Protein AF-A0A511XKZ8-F1 (afdb_monomer_lite)

Structure (mmCIF, N/CA/C/O backbone):
data_AF-A0A511XKZ8-F1
#
_entry.id   AF-A0A511XKZ8-F1
#
loop_
_atom_site.group_PDB
_atom_site.id
_atom_site.type_symbol
_atom_site.label_atom_id
_atom_site.label_alt_id
_atom_site.label_comp_id
_atom_site.label_asym_id
_atom_site.label_entity_id
_atom_site.label_seq_id
_atom_site.pdbx_PDB_ins_code
_atom_site.Cartn_x
_atom_site.Cartn_y
_atom_site.Cartn_z
_atom_site.occupancy
_atom_site.B_iso_or_equiv
_atom_site.auth_seq_id
_atom_site.auth_comp_id
_atom_site.auth_asym_id
_atom_site.auth_atom_id
_atom_site.pdbx_PDB_model_num
ATOM 1 N N . MET A 1 1 ? -6.564 -1.293 7.405 1.00 91.69 1 MET A N 1
ATOM 2 C CA . MET A 1 1 ? -5.928 -0.664 6.221 1.00 91.69 1 MET A CA 1
ATOM 3 C C . MET A 1 1 ? -4.917 -1.621 5.611 1.00 91.69 1 MET A C 1
ATOM 5 O O . MET A 1 1 ? -4.358 -2.425 6.343 1.00 91.69 1 MET A O 1
ATOM 9 N N . ALA A 1 2 ? -4.673 -1.539 4.304 1.00 94.00 2 ALA A N 1
ATOM 10 C CA . ALA A 1 2 ? -3.766 -2.422 3.576 1.00 94.00 2 ALA A CA 1
ATOM 11 C C . ALA A 1 2 ? -2.602 -1.628 2.963 1.00 94.00 2 ALA A C 1
ATOM 13 O O . ALA A 1 2 ? -2.835 -0.636 2.284 1.00 94.00 2 ALA A O 1
ATOM 14 N N . CYS A 1 3 ? -1.359 -2.057 3.174 1.00 93.25 3 CYS A N 1
ATOM 15 C CA . CYS A 1 3 ? -0.173 -1.495 2.525 1.00 93.25 3 CYS A CA 1
ATOM 16 C C . CYS A 1 3 ? 0.454 -2.541 1.602 1.00 93.25 3 CYS A C 1
ATOM 18 O O . CYS A 1 3 ? 0.773 -3.643 2.053 1.00 93.25 3 CYS A O 1
ATOM 20 N N . LEU A 1 4 ? 0.617 -2.211 0.318 1.00 92.56 4 LEU A N 1
ATOM 21 C CA . LEU A 1 4 ? 1.150 -3.147 -0.674 1.00 92.56 4 LEU A CA 1
ATOM 22 C C . LEU A 1 4 ? 2.672 -3.253 -0.561 1.00 92.56 4 LEU A C 1
ATOM 24 O O . LEU A 1 4 ? 3.377 -2.251 -0.679 1.00 92.56 4 LEU A O 1
ATOM 28 N N . LEU A 1 5 ? 3.194 -4.466 -0.364 1.00 92.00 5 LEU A N 1
ATOM 29 C CA . LEU A 1 5 ? 4.634 -4.694 -0.277 1.00 92.00 5 LEU A CA 1
ATOM 30 C C . LEU A 1 5 ? 5.240 -4.814 -1.685 1.00 92.00 5 LEU A C 1
ATOM 32 O O . LEU A 1 5 ? 5.173 -5.872 -2.313 1.00 92.00 5 LEU A O 1
ATOM 36 N N . LEU A 1 6 ? 5.843 -3.732 -2.184 1.00 90.44 6 LEU A N 1
ATOM 37 C CA . LEU A 1 6 ? 6.528 -3.724 -3.478 1.00 90.44 6 LEU A CA 1
ATOM 38 C C . LEU A 1 6 ? 8.013 -4.123 -3.309 1.00 90.44 6 LEU A C 1
ATOM 40 O O . LEU A 1 6 ? 8.616 -3.877 -2.266 1.00 90.44 6 LEU A O 1
ATOM 44 N N . PRO A 1 7 ? 8.663 -4.733 -4.315 1.00 89.00 7 PRO A N 1
ATOM 45 C CA . PRO A 1 7 ? 10.054 -5.178 -4.184 1.00 89.00 7 PRO A CA 1
ATOM 46 C C . PRO A 1 7 ? 11.054 -4.050 -3.930 1.00 89.00 7 PRO A C 1
ATOM 48 O O . PRO A 1 7 ? 12.078 -4.277 -3.288 1.00 89.00 7 PRO A O 1
ATOM 51 N N . HIS A 1 8 ? 10.779 -2.850 -4.450 1.00 88.00 8 HIS A N 1
ATOM 52 C CA . HIS A 1 8 ? 11.647 -1.684 -4.295 1.00 88.00 8 HIS A CA 1
ATOM 53 C C . HIS A 1 8 ? 10.976 -0.564 -3.495 1.00 88.00 8 HIS A C 1
ATOM 55 O O . HIS A 1 8 ? 11.425 0.587 -3.573 1.00 88.00 8 HIS A O 1
ATOM 61 N N . SER A 1 9 ? 9.925 -0.871 -2.724 1.00 82.00 9 SER A N 1
ATOM 62 C CA . SER A 1 9 ? 9.304 0.129 -1.861 1.00 82.00 9 SER A CA 1
ATOM 63 C C . SER A 1 9 ? 10.197 0.511 -0.690 1.00 82.00 9 SER A C 1
ATOM 65 O O . SER A 1 9 ? 10.956 -0.292 -0.143 1.00 82.00 9 SER A O 1
ATOM 67 N N . ALA A 1 10 ? 10.085 1.775 -0.318 1.00 72.44 10 ALA A N 1
ATOM 68 C CA . ALA A 1 10 ? 10.700 2.377 0.847 1.00 72.44 10 ALA A CA 1
ATOM 69 C C . ALA A 1 10 ? 9.610 2.870 1.812 1.00 72.44 10 ALA A C 1
ATOM 71 O O . ALA A 1 10 ? 8.423 2.792 1.499 1.00 72.44 10 ALA A O 1
ATOM 72 N N . ASN A 1 11 ? 10.028 3.414 2.954 1.00 69.44 11 ASN A N 1
ATOM 73 C CA . ASN A 1 11 ? 9.171 4.190 3.849 1.00 69.44 11 ASN A CA 1
ATOM 74 C C . ASN A 1 11 ? 8.005 3.397 4.479 1.00 69.44 11 ASN A C 1
ATOM 76 O O . ASN A 1 11 ? 6.898 3.904 4.633 1.00 69.44 11 ASN A O 1
ATOM 80 N N . PHE A 1 12 ? 8.220 2.125 4.828 1.00 75.56 12 PHE A N 1
ATOM 81 C CA . PHE A 1 12 ? 7.229 1.340 5.586 1.00 75.56 12 PHE A CA 1
ATOM 82 C C . PHE A 1 12 ? 7.142 1.740 7.062 1.00 75.56 12 PHE A C 1
ATOM 84 O O . PHE A 1 12 ? 6.147 1.451 7.729 1.00 75.56 12 PHE A O 1
ATOM 91 N N . ASP A 1 13 ? 8.212 2.351 7.553 1.00 79.44 13 ASP A N 1
ATOM 92 C CA . ASP A 1 13 ? 8.358 2.985 8.856 1.00 79.44 13 ASP A CA 1
ATOM 93 C C . ASP A 1 13 ? 7.478 4.237 8.990 1.00 79.44 13 ASP A C 1
ATOM 95 O O . ASP A 1 13 ? 7.014 4.531 10.088 1.00 79.44 13 ASP A O 1
ATOM 99 N N . ASP A 1 14 ? 7.098 4.891 7.883 1.00 82.75 14 ASP A N 1
ATOM 100 C CA . ASP A 1 14 ? 6.093 5.970 7.899 1.00 82.75 14 ASP A CA 1
ATOM 101 C C . ASP A 1 14 ? 4.722 5.482 8.417 1.00 82.75 14 ASP A C 1
ATOM 103 O O . ASP A 1 14 ? 3.888 6.281 8.844 1.00 82.75 14 ASP A O 1
ATOM 107 N N . LEU A 1 15 ? 4.480 4.164 8.408 1.00 85.94 15 LEU A N 1
ATOM 108 C CA . LEU A 1 15 ? 3.270 3.549 8.958 1.00 85.94 15 LEU A CA 1
ATOM 109 C C . LEU A 1 15 ? 3.396 3.170 10.434 1.00 85.94 15 LEU A C 1
ATOM 111 O O . LEU A 1 15 ? 2.400 2.763 11.026 1.00 85.94 15 LEU A O 1
ATOM 115 N N . ASP A 1 16 ? 4.576 3.274 11.043 1.00 87.62 16 ASP A N 1
ATOM 116 C CA . ASP A 1 16 ? 4.785 2.874 12.436 1.00 87.62 16 ASP A CA 1
ATOM 117 C C . ASP A 1 16 ? 3.907 3.651 13.427 1.00 87.62 16 ASP A C 1
ATOM 119 O O . ASP A 1 16 ? 3.357 3.012 14.326 1.00 87.62 16 ASP A O 1
ATOM 123 N N . PRO A 1 17 ? 3.663 4.970 13.269 1.00 88.50 17 PRO A N 1
ATOM 124 C CA . PRO A 1 17 ? 2.679 5.663 14.096 1.00 88.50 17 PRO A CA 1
ATOM 125 C C . PRO A 1 17 ? 1.287 5.028 13.998 1.00 88.50 17 PRO A C 1
ATOM 127 O O . PRO A 1 17 ? 0.656 4.796 15.020 1.00 88.50 17 PRO A O 1
ATOM 130 N N . LEU A 1 18 ? 0.847 4.661 12.790 1.00 87.38 18 LEU A N 1
ATOM 131 C CA . LEU A 1 18 ? -0.464 4.041 12.568 1.00 87.38 18 LEU A CA 1
ATOM 132 C C . LEU A 1 18 ? -0.540 2.614 13.119 1.00 87.38 18 LEU A C 1
ATOM 134 O O . LEU A 1 18 ? -1.588 2.217 13.607 1.00 87.38 18 LEU A O 1
ATOM 138 N N . LYS A 1 19 ? 0.560 1.851 13.089 1.00 88.25 19 LYS A N 1
ATOM 139 C CA . LYS A 1 19 ? 0.633 0.520 13.722 1.00 88.25 19 LYS A CA 1
ATOM 140 C C . LYS A 1 19 ? 0.503 0.584 15.244 1.00 88.25 19 LYS A C 1
ATOM 142 O O . LYS A 1 19 ? 0.133 -0.412 15.857 1.00 88.25 19 LYS A O 1
ATOM 147 N N . ASN A 1 20 ? 0.852 1.722 15.843 1.00 89.88 20 ASN A N 1
ATOM 148 C CA . ASN A 1 20 ? 0.772 1.936 17.285 1.00 89.88 20 ASN A CA 1
ATOM 149 C C . ASN A 1 20 ? -0.599 2.461 17.739 1.00 89.88 20 ASN A C 1
ATOM 151 O O . ASN A 1 20 ? -0.846 2.506 18.943 1.00 89.88 20 ASN A O 1
ATOM 155 N N . GLU A 1 21 ? -1.487 2.831 16.811 1.00 93.38 21 GLU A N 1
ATOM 156 C CA . GLU A 1 21 ? -2.851 3.251 17.129 1.00 93.38 21 GLU A CA 1
ATOM 157 C C . GLU A 1 21 ? -3.753 2.021 17.349 1.00 93.38 21 GLU A C 1
ATOM 159 O O . GLU A 1 21 ? -3.973 1.253 16.412 1.00 93.38 21 GLU A O 1
ATOM 164 N N . PRO A 1 22 ? -4.325 1.813 18.553 1.00 91.31 22 PRO A N 1
ATOM 165 C CA . PRO A 1 22 ? -5.073 0.592 18.882 1.00 91.31 22 PRO A CA 1
ATOM 166 C C . PRO A 1 22 ? -6.319 0.349 18.021 1.00 91.31 22 PRO A C 1
ATOM 168 O O . PRO A 1 22 ? -6.780 -0.783 17.899 1.00 91.31 22 PRO A O 1
ATOM 171 N N . GLU A 1 23 ? -6.885 1.415 17.456 1.00 93.06 23 GLU A N 1
ATOM 172 C CA . GLU A 1 23 ? -8.096 1.373 16.630 1.00 93.06 23 GLU A CA 1
ATOM 173 C C . GLU A 1 23 ? -7.787 1.163 15.138 1.00 93.06 23 GLU A C 1
ATOM 175 O O . GLU A 1 23 ? -8.705 1.054 14.323 1.00 93.06 23 GLU A O 1
ATOM 180 N N . ILE A 1 24 ? -6.504 1.105 14.763 1.00 91.50 24 ILE A N 1
ATOM 181 C CA . ILE A 1 24 ? -6.059 0.997 13.375 1.00 91.50 24 ILE A CA 1
ATOM 182 C C . ILE A 1 24 ? -5.331 -0.329 13.170 1.00 91.50 24 ILE A C 1
ATOM 184 O O . ILE A 1 24 ? -4.212 -0.545 13.622 1.00 91.50 24 ILE A O 1
ATOM 188 N N . GLU A 1 25 ? -5.938 -1.216 12.387 1.00 93.62 25 GLU A N 1
ATOM 189 C CA . GLU A 1 25 ? -5.254 -2.418 11.920 1.00 93.62 25 GLU A CA 1
ATOM 190 C C . GLU A 1 25 ? -4.480 -2.124 10.633 1.00 93.62 25 GLU A C 1
ATOM 192 O O . GLU A 1 25 ? -5.083 -1.815 9.602 1.00 93.62 25 GLU A O 1
ATOM 197 N N . VAL A 1 26 ? -3.153 -2.261 10.663 1.00 92.06 26 VAL A N 1
ATOM 198 C CA . VAL A 1 26 ? -2.288 -2.131 9.480 1.00 92.06 26 VAL A CA 1
ATOM 199 C C . VAL A 1 26 ? -1.878 -3.511 8.972 1.00 92.06 26 VAL A C 1
ATOM 201 O O . VAL A 1 26 ? -1.105 -4.215 9.617 1.00 92.06 26 VAL A O 1
ATOM 204 N N . VAL A 1 27 ? -2.343 -3.877 7.778 1.00 93.31 27 VAL A N 1
ATOM 205 C CA . VAL A 1 27 ? -2.016 -5.154 7.132 1.00 93.31 27 VAL A CA 1
ATOM 206 C C . VAL A 1 27 ? -0.991 -4.932 6.025 1.00 93.31 27 VAL A C 1
ATOM 208 O O . VAL A 1 27 ? -1.236 -4.186 5.075 1.00 93.31 27 VAL A O 1
ATOM 211 N N . MET A 1 28 ? 0.150 -5.613 6.125 1.00 92.69 28 MET A N 1
ATOM 212 C CA . MET A 1 28 ? 1.142 -5.667 5.050 1.00 92.69 28 MET A CA 1
ATOM 213 C C . MET A 1 28 ? 0.736 -6.745 4.046 1.00 92.69 28 MET A C 1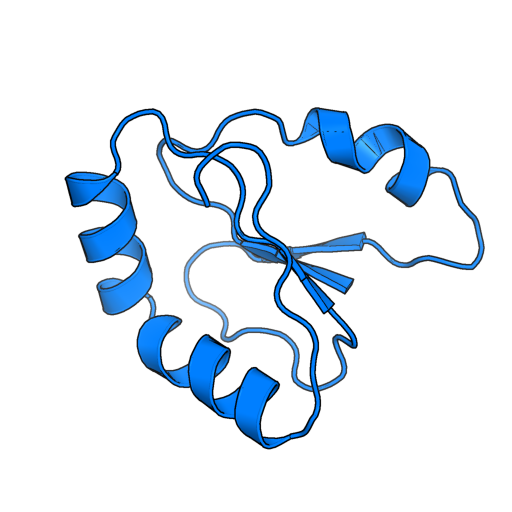
ATOM 215 O O . MET A 1 28 ? 0.767 -7.936 4.358 1.00 92.69 28 MET A O 1
ATOM 219 N N . VAL A 1 29 ? 0.350 -6.336 2.840 1.00 94.00 29 VAL A N 1
ATOM 220 C CA . VAL A 1 29 ? -0.074 -7.258 1.783 1.00 94.00 29 VAL A CA 1
ATOM 221 C C . VAL A 1 29 ? 1.165 -7.766 1.058 1.00 94.00 29 VAL A C 1
ATOM 223 O O . VAL A 1 29 ? 1.818 -7.036 0.310 1.00 94.00 29 VAL A O 1
ATOM 226 N N . LEU A 1 30 ? 1.504 -9.024 1.332 1.00 92.88 30 LEU A N 1
ATOM 227 C CA . LEU A 1 30 ? 2.578 -9.738 0.652 1.00 92.88 30 LEU A CA 1
ATOM 228 C C . LEU A 1 30 ? 2.187 -10.067 -0.800 1.00 92.88 30 LEU A C 1
ATOM 230 O O . LEU A 1 30 ? 0.999 -10.106 -1.108 1.00 92.88 30 LEU A O 1
ATOM 234 N N . PRO A 1 31 ? 3.161 -10.352 -1.680 1.00 92.69 31 PRO A N 1
ATOM 235 C CA . PRO A 1 31 ? 2.900 -10.797 -3.051 1.00 92.69 31 PRO A CA 1
ATOM 236 C C . PRO A 1 31 ? 2.156 -12.137 -3.085 1.00 92.69 31 PRO A C 1
ATOM 238 O O . PRO A 1 31 ? 2.436 -13.016 -2.264 1.00 92.69 31 PRO A O 1
ATOM 241 N N . GLY A 1 32 ? 1.231 -12.310 -4.031 1.00 92.31 32 GLY A N 1
ATOM 2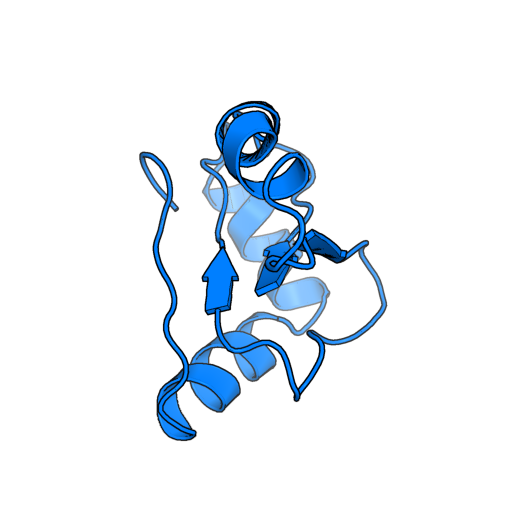42 C CA . GLY A 1 32 ? 0.381 -13.499 -4.156 1.00 92.31 32 GLY A CA 1
ATOM 243 C C . GLY A 1 32 ? -1.098 -13.283 -3.799 1.00 92.31 32 GLY A C 1
ATOM 244 O O . GLY A 1 32 ? -1.943 -13.485 -4.673 1.00 92.31 32 GLY A O 1
ATOM 245 N N . PRO A 1 33 ? -1.465 -12.942 -2.547 1.00 91.69 33 PRO A N 1
ATOM 246 C CA . PRO A 1 33 ? -2.857 -12.699 -2.190 1.00 91.69 33 PRO A CA 1
ATOM 247 C C . PRO A 1 33 ? -3.412 -11.398 -2.801 1.00 91.69 33 PRO A C 1
ATOM 249 O O . PRO A 1 33 ? -2.672 -10.428 -3.001 1.00 91.69 33 PRO A O 1
ATOM 252 N N . PRO A 1 34 ? -4.734 -11.351 -3.054 1.00 93.81 34 PRO A N 1
ATOM 253 C CA . PRO A 1 34 ? -5.410 -10.116 -3.427 1.00 93.81 34 PRO A CA 1
ATOM 254 C C . PRO A 1 34 ? -5.444 -9.140 -2.250 1.00 93.81 34 PRO A C 1
ATOM 256 O O . PRO A 1 34 ? -5.272 -9.522 -1.086 1.00 93.81 34 PRO A O 1
ATOM 259 N N . VAL A 1 35 ? -5.739 -7.879 -2.547 1.00 94.12 35 VAL A N 1
ATOM 260 C CA . VAL A 1 35 ? -5.938 -6.874 -1.499 1.00 94.12 35 VAL A CA 1
ATOM 261 C C . VAL A 1 35 ? -7.177 -7.226 -0.652 1.00 94.12 35 VAL A C 1
ATOM 263 O O . VAL A 1 35 ? -8.217 -7.581 -1.222 1.00 94.12 35 VAL A O 1
ATOM 266 N N . PRO A 1 36 ? -7.116 -7.135 0.696 1.00 93.88 36 PRO A N 1
ATOM 267 C CA . PRO A 1 36 ? -8.278 -7.361 1.554 1.00 93.88 36 PRO A CA 1
ATOM 268 C C . PRO A 1 36 ? -9.454 -6.456 1.167 1.00 93.88 36 PRO A C 1
ATOM 270 O O . PRO A 1 36 ? -9.300 -5.244 1.034 1.00 93.88 36 PRO A O 1
ATOM 273 N N . ARG A 1 37 ? -10.639 -7.047 0.981 1.00 90.81 37 ARG A N 1
ATOM 274 C CA . ARG A 1 37 ? -11.833 -6.331 0.486 1.00 90.81 37 ARG A CA 1
ATOM 275 C C . ARG A 1 37 ? -12.473 -5.406 1.517 1.00 90.81 37 ARG A C 1
ATOM 277 O O . ARG A 1 37 ? -13.241 -4.526 1.155 1.00 90.81 37 ARG A O 1
ATOM 284 N N . ASP A 1 38 ? -12.206 -5.656 2.786 1.00 92.00 38 ASP A N 1
ATOM 285 C CA . ASP A 1 38 ? -12.662 -4.885 3.938 1.00 92.00 38 ASP A CA 1
ATOM 286 C C . ASP A 1 38 ? -11.665 -3.790 4.345 1.00 92.00 38 ASP A C 1
ATOM 288 O O . ASP A 1 38 ? -11.939 -3.003 5.253 1.00 92.00 38 ASP A O 1
ATOM 292 N N . ALA A 1 39 ? -10.517 -3.689 3.667 1.00 93.56 39 ALA A N 1
ATOM 293 C CA . ALA A 1 39 ? -9.589 -2.598 3.895 1.00 93.56 39 ALA A CA 1
ATOM 294 C C . ALA A 1 39 ? -10.266 -1.272 3.536 1.00 93.56 39 ALA A C 1
ATOM 296 O O . ALA A 1 39 ? -10.585 -1.043 2.385 1.00 93.56 39 ALA A O 1
ATOM 297 N N . ALA A 1 40 ? -10.420 -0.350 4.488 1.00 91.50 40 ALA A N 1
ATOM 298 C CA . ALA A 1 40 ? -10.936 0.994 4.189 1.00 91.50 40 ALA A CA 1
ATOM 299 C C . ALA A 1 40 ? -9.969 1.840 3.326 1.00 91.50 40 ALA A C 1
ATOM 301 O O . ALA A 1 40 ? -10.377 2.756 2.609 1.00 91.50 40 ALA A O 1
ATOM 302 N N . LEU A 1 41 ? -8.674 1.516 3.387 1.00 92.94 41 LEU A N 1
ATOM 303 C CA . LEU A 1 41 ? -7.574 2.282 2.807 1.00 92.94 41 LEU A CA 1
ATOM 304 C C . LEU A 1 41 ? -6.554 1.341 2.168 1.00 92.94 41 LEU A C 1
ATOM 306 O O . LEU A 1 41 ? -6.133 0.390 2.833 1.00 92.94 41 LEU A O 1
ATOM 310 N N . ILE A 1 42 ? -6.119 1.646 0.943 1.00 94.06 42 ILE A N 1
ATOM 311 C CA . ILE A 1 42 ? -4.948 1.024 0.307 1.00 94.06 42 ILE A CA 1
ATOM 312 C C . ILE A 1 42 ? -3.815 2.044 0.257 1.00 94.06 42 ILE A C 1
ATOM 314 O O . ILE A 1 42 ? -3.974 3.113 -0.318 1.00 94.06 42 ILE A O 1
ATOM 318 N N . ILE A 1 43 ? -2.660 1.703 0.813 1.00 91.50 43 ILE A N 1
ATOM 319 C CA . ILE A 1 43 ? -1.449 2.517 0.737 1.00 91.50 43 ILE A CA 1
ATOM 320 C C . ILE A 1 43 ? -0.528 1.976 -0.346 1.00 91.50 43 ILE A C 1
ATOM 322 O O . ILE A 1 43 ? -0.170 0.793 -0.340 1.00 91.50 43 ILE A O 1
ATOM 326 N N . LEU A 1 44 ? -0.108 2.884 -1.227 1.00 88.88 44 LEU A N 1
ATOM 327 C CA . LEU A 1 44 ? 0.977 2.666 -2.175 1.00 88.88 44 LEU A CA 1
ATOM 328 C C . LEU A 1 44 ? 2.250 3.320 -1.618 1.00 88.88 44 LEU A C 1
ATOM 330 O O . LEU A 1 44 ? 2.354 4.552 -1.611 1.00 88.88 44 LEU A O 1
ATOM 334 N N . PRO A 1 45 ? 3.203 2.529 -1.091 1.00 84.44 45 PRO A N 1
ATOM 335 C CA . PRO A 1 45 ? 4.456 3.081 -0.603 1.00 84.44 45 PRO A CA 1
ATOM 336 C C . PRO A 1 45 ? 5.304 3.604 -1.766 1.00 84.44 45 PRO A C 1
ATOM 338 O O . PRO A 1 45 ? 5.247 3.094 -2.889 1.00 84.44 45 PRO A O 1
ATOM 341 N N . GLY A 1 46 ? 6.136 4.605 -1.480 1.00 82.62 46 GLY A N 1
ATOM 342 C CA . GLY A 1 46 ? 7.056 5.161 -2.465 1.00 82.62 46 GLY A CA 1
ATOM 343 C C . GLY A 1 46 ? 8.022 4.099 -2.997 1.00 82.62 46 GLY A C 1
ATOM 344 O O . GLY A 1 46 ? 8.588 3.317 -2.233 1.00 82.62 46 GLY A O 1
ATOM 345 N N . SER A 1 47 ? 8.236 4.088 -4.314 1.00 86.00 47 SER A N 1
ATOM 346 C CA . SER A 1 47 ? 9.129 3.140 -4.987 1.00 86.00 47 SER A CA 1
ATOM 347 C C . SER A 1 47 ? 10.467 3.778 -5.358 1.00 86.00 47 SER A C 1
ATOM 349 O O . SER A 1 47 ? 10.517 4.854 -5.954 1.00 86.00 47 SER A O 1
ATOM 351 N N . LYS A 1 48 ? 11.570 3.064 -5.099 1.00 87.69 48 LYS A N 1
ATOM 352 C CA . LYS A 1 48 ? 12.911 3.410 -5.606 1.00 87.69 48 LYS A CA 1
ATOM 353 C C . LYS A 1 48 ? 13.127 2.986 -7.069 1.00 87.69 48 LYS A C 1
ATOM 355 O O . LYS A 1 48 ? 14.150 3.327 -7.656 1.00 87.69 48 LYS A O 1
ATOM 360 N N . SER A 1 49 ? 12.191 2.238 -7.664 1.00 90.06 49 SER A N 1
ATOM 361 C CA . SER A 1 49 ? 12.242 1.752 -9.049 1.00 90.06 49 SER A CA 1
ATOM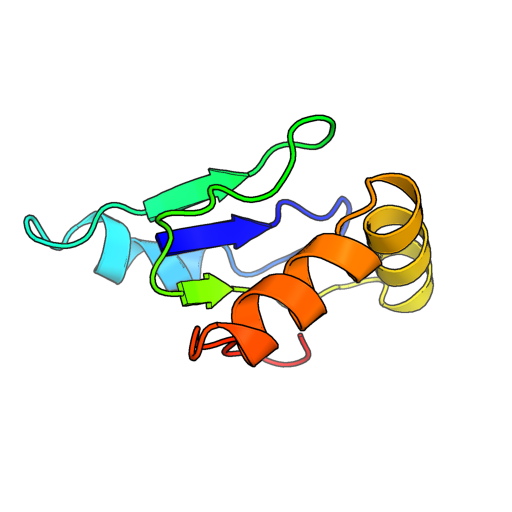 362 C C . SER A 1 49 ? 10.833 1.642 -9.647 1.00 90.06 49 SER A C 1
ATOM 364 O O . SER A 1 49 ? 10.295 0.552 -9.855 1.00 90.06 49 SER A O 1
ATOM 366 N N . VAL A 1 50 ? 10.239 2.801 -9.953 1.00 87.88 50 VAL A N 1
ATOM 367 C CA . VAL A 1 50 ? 8.827 2.950 -10.360 1.00 87.88 50 VAL A CA 1
ATOM 368 C C . VAL A 1 50 ? 8.414 1.988 -11.478 1.00 87.88 50 VAL A C 1
ATOM 370 O O . VAL A 1 50 ? 7.376 1.341 -11.394 1.00 87.88 50 VAL A O 1
ATOM 373 N N . VAL A 1 51 ? 9.223 1.847 -12.534 1.00 92.00 51 VAL A N 1
ATOM 374 C CA . VAL A 1 51 ? 8.883 0.977 -13.677 1.00 92.00 51 VAL A CA 1
ATOM 375 C C . VAL A 1 51 ? 8.872 -0.503 -13.285 1.00 92.00 51 VAL A C 1
ATOM 377 O O . VAL A 1 51 ? 8.024 -1.257 -13.764 1.00 92.00 51 VAL A O 1
ATOM 380 N N . SER A 1 52 ? 9.816 -0.930 -12.444 1.00 92.88 52 SER A N 1
ATOM 381 C CA . SER A 1 52 ? 9.907 -2.319 -11.988 1.00 92.88 52 SER A CA 1
ATOM 382 C C . SER A 1 52 ? 8.736 -2.658 -11.070 1.00 92.88 52 SER A C 1
ATOM 384 O O . SER A 1 52 ? 8.054 -3.661 -11.283 1.00 92.88 52 SER A O 1
ATOM 386 N N . ASP A 1 53 ? 8.431 -1.765 -10.129 1.00 92.50 53 ASP A N 1
ATOM 387 C CA . ASP A 1 53 ? 7.335 -1.956 -9.183 1.00 92.50 53 ASP A CA 1
ATOM 388 C C . ASP A 1 53 ? 5.960 -1.832 -9.844 1.00 92.50 53 ASP A C 1
ATOM 390 O O . ASP A 1 53 ? 5.056 -2.585 -9.505 1.00 92.50 53 ASP A O 1
ATOM 394 N N . MET A 1 54 ? 5.796 -0.987 -10.866 1.00 92.00 54 MET A N 1
ATOM 395 C CA . MET A 1 54 ? 4.558 -0.949 -11.654 1.00 92.00 54 MET A CA 1
ATOM 396 C C . MET A 1 54 ? 4.327 -2.266 -12.412 1.00 92.00 54 MET A C 1
ATOM 398 O O . MET A 1 54 ? 3.202 -2.760 -12.485 1.00 92.00 54 MET A O 1
ATOM 402 N N . LYS A 1 55 ? 5.382 -2.872 -12.978 1.00 95.19 55 LYS A N 1
ATOM 403 C CA . LYS A 1 55 ? 5.279 -4.201 -13.612 1.00 95.19 55 LYS A CA 1
ATOM 404 C C . LYS A 1 55 ? 4.962 -5.283 -12.587 1.00 95.19 55 LYS A C 1
ATOM 406 O O . LYS A 1 55 ? 4.191 -6.188 -12.888 1.00 95.19 55 LYS A O 1
ATOM 411 N N . PHE A 1 56 ? 5.561 -5.187 -11.405 1.00 94.69 56 PHE A N 1
ATOM 412 C CA . PHE A 1 56 ? 5.296 -6.084 -10.293 1.00 94.69 56 PHE A CA 1
ATOM 413 C C . PHE A 1 56 ? 3.831 -6.012 -9.860 1.00 94.69 56 PHE A C 1
ATOM 415 O O . PHE A 1 56 ? 3.150 -7.026 -9.886 1.00 94.69 56 PHE A O 1
ATOM 422 N N . LEU A 1 57 ? 3.329 -4.810 -9.575 1.00 93.88 57 LEU A N 1
ATOM 423 C CA . LEU A 1 57 ? 1.952 -4.551 -9.156 1.00 93.88 57 LEU A CA 1
ATOM 424 C C . LEU A 1 57 ? 0.940 -5.162 -10.135 1.00 93.88 57 LEU A C 1
ATOM 426 O O . LEU A 1 57 ? 0.005 -5.835 -9.714 1.00 93.88 57 LEU A O 1
ATOM 430 N N . ARG A 1 58 ? 1.168 -4.996 -11.446 1.00 95.06 58 ARG A N 1
ATOM 431 C CA . ARG A 1 58 ? 0.337 -5.621 -12.491 1.00 95.06 58 ARG A CA 1
ATOM 432 C C . ARG A 1 58 ? 0.438 -7.143 -12.508 1.00 95.06 58 ARG A C 1
ATOM 434 O O . ARG A 1 58 ? -0.546 -7.830 -12.744 1.00 95.06 58 ARG A O 1
ATOM 441 N N . ARG A 1 59 ? 1.634 -7.690 -12.288 1.00 96.06 59 ARG A N 1
ATOM 442 C CA . ARG A 1 59 ? 1.839 -9.143 -12.251 1.00 96.06 59 ARG A CA 1
ATOM 443 C C . ARG A 1 59 ? 1.121 -9.785 -11.064 1.00 96.06 59 ARG A C 1
ATOM 445 O O . ARG A 1 59 ? 0.600 -10.882 -11.218 1.00 96.06 59 ARG A O 1
ATOM 452 N N . GLU A 1 60 ? 1.077 -9.102 -9.923 1.00 95.56 60 GLU A N 1
ATOM 453 C CA . GLU A 1 60 ? 0.333 -9.550 -8.740 1.00 95.56 60 GLU A CA 1
ATOM 454 C C . GLU A 1 60 ? -1.188 -9.317 -8.866 1.00 95.56 60 GLU A C 1
ATOM 456 O O . GLU A 1 60 ? -1.945 -9.708 -7.986 1.00 95.56 60 GLU A O 1
ATOM 461 N N . GLY A 1 61 ? -1.658 -8.701 -9.960 1.00 95.69 61 GLY A N 1
ATOM 462 C CA . GLY A 1 61 ? -3.080 -8.431 -10.207 1.00 95.69 61 GLY A CA 1
ATOM 463 C C . GLY A 1 61 ? -3.650 -7.259 -9.405 1.00 95.69 61 GLY A C 1
ATOM 464 O O . GLY A 1 61 ? -4.849 -6.983 -9.465 1.00 95.69 61 GLY A O 1
ATOM 465 N N . TRP A 1 62 ? -2.810 -6.523 -8.676 1.00 95.25 62 TRP A N 1
ATOM 466 C CA . TRP A 1 62 ? -3.247 -5.386 -7.865 1.00 95.25 62 TRP A CA 1
ATOM 467 C C . TRP A 1 62 ? -3.690 -4.185 -8.709 1.00 95.25 62 TRP A C 1
ATOM 469 O O . TRP A 1 62 ? -4.402 -3.312 -8.219 1.00 95.25 62 TRP A O 1
ATOM 479 N N . ASP A 1 63 ? -3.349 -4.149 -9.998 1.00 94.69 63 ASP A N 1
ATOM 480 C CA . ASP A 1 63 ? -3.875 -3.176 -10.961 1.00 94.69 63 ASP A CA 1
ATOM 481 C C . ASP A 1 63 ? -5.376 -3.357 -11.237 1.00 94.69 63 ASP A C 1
ATOM 483 O O . ASP A 1 63 ? -6.017 -2.455 -11.776 1.00 94.69 63 ASP A O 1
ATOM 487 N N . ILE A 1 64 ? -5.948 -4.491 -10.829 1.00 95.31 64 ILE A N 1
ATOM 488 C CA . ILE A 1 64 ? -7.387 -4.764 -10.848 1.00 95.31 64 ILE A CA 1
ATOM 489 C C . ILE A 1 64 ? -8.012 -4.396 -9.497 1.00 95.31 64 ILE A C 1
ATOM 491 O O . ILE A 1 64 ? -9.060 -3.738 -9.457 1.00 95.31 64 ILE A O 1
ATOM 495 N N . ASP A 1 65 ? -7.357 -4.787 -8.404 1.00 94.75 65 ASP A N 1
ATOM 496 C CA . ASP A 1 65 ? -7.851 -4.584 -7.040 1.00 94.75 65 ASP A CA 1
ATOM 497 C C . ASP A 1 65 ? -7.910 -3.099 -6.663 1.00 94.75 65 ASP A C 1
ATOM 499 O O . ASP A 1 65 ? -8.920 -2.642 -6.129 1.00 94.75 65 ASP A O 1
ATOM 503 N N . ILE A 1 66 ? -6.881 -2.315 -7.001 1.00 93.44 66 ILE A N 1
ATOM 504 C CA . ILE A 1 66 ? -6.808 -0.888 -6.652 1.00 93.44 66 ILE A CA 1
ATOM 505 C C . ILE A 1 66 ? -7.981 -0.097 -7.275 1.00 93.44 66 ILE A C 1
ATOM 507 O O . ILE A 1 66 ? -8.714 0.566 -6.534 1.00 93.44 66 ILE A O 1
ATOM 511 N N . PRO A 1 67 ? -8.267 -0.173 -8.594 1.00 93.94 67 PRO A N 1
ATOM 512 C CA . PRO A 1 67 ? -9.451 0.480 -9.155 1.00 93.94 67 PRO A CA 1
ATOM 513 C C . PRO A 1 67 ? -10.776 -0.094 -8.645 1.00 93.94 67 PRO A C 1
ATOM 515 O O . PRO A 1 67 ? -11.772 0.629 -8.584 1.00 93.94 67 PRO A O 1
ATOM 518 N N . ALA A 1 68 ? -10.838 -1.391 -8.320 1.00 94.25 68 ALA A N 1
ATOM 519 C CA . ALA A 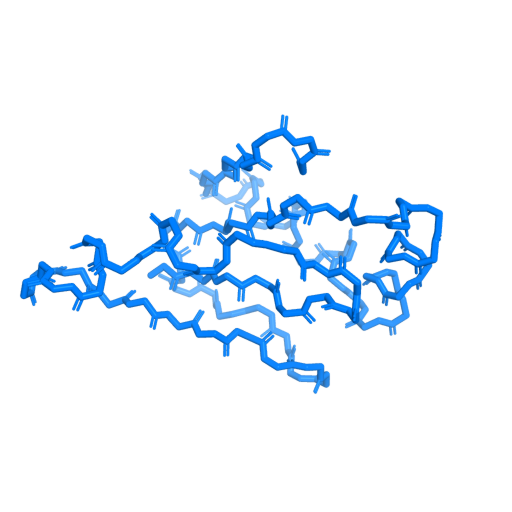1 68 ? -12.036 -1.983 -7.728 1.00 94.25 68 ALA A CA 1
ATOM 520 C C . ALA A 1 68 ? -12.338 -1.373 -6.353 1.00 94.25 68 ALA A C 1
ATOM 522 O O . ALA A 1 68 ? -13.475 -0.962 -6.127 1.00 94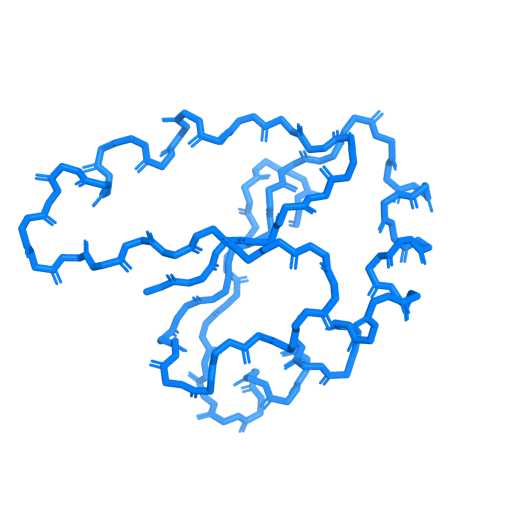.25 68 ALA A O 1
ATOM 523 N N . HIS A 1 69 ? -11.318 -1.222 -5.508 1.00 94.62 69 HIS A N 1
ATOM 524 C CA . HIS A 1 69 ? -11.402 -0.560 -4.207 1.00 94.62 69 HIS A CA 1
ATOM 525 C C . HIS A 1 69 ? -11.872 0.891 -4.327 1.00 94.62 69 HIS A C 1
ATOM 527 O O . HIS A 1 69 ? -12.846 1.291 -3.691 1.00 94.62 69 HIS A O 1
ATOM 533 N N . HIS A 1 70 ? -11.265 1.662 -5.237 1.00 93.19 70 HIS A N 1
ATOM 534 C CA . HIS A 1 70 ? -11.676 3.046 -5.496 1.00 93.19 70 HIS A CA 1
ATOM 535 C C . HIS A 1 70 ? -13.153 3.155 -5.903 1.00 93.19 70 HIS A C 1
ATOM 537 O O . HIS A 1 70 ? -13.890 4.004 -5.406 1.00 93.19 70 HIS A O 1
ATOM 543 N N . ARG A 1 71 ? -13.621 2.265 -6.792 1.00 92.75 71 ARG A N 1
ATOM 544 C CA . ARG A 1 71 ? -15.029 2.237 -7.230 1.00 92.75 71 ARG A CA 1
ATOM 545 C C . ARG A 1 71 ? -16.004 1.901 -6.104 1.00 92.75 71 ARG A C 1
ATOM 547 O O . ARG A 1 71 ? -17.168 2.274 -6.202 1.00 92.75 71 ARG A O 1
ATOM 554 N N . GLN A 1 72 ? -15.549 1.215 -5.060 1.00 91.56 72 GLN A N 1
ATOM 555 C CA . GLN A 1 72 ? -16.346 0.901 -3.872 1.00 91.56 72 GLN A CA 1
ATOM 556 C C . GLN A 1 72 ? -16.345 2.041 -2.837 1.00 91.56 72 GLN A C 1
ATOM 558 O O . GLN A 1 72 ? -16.929 1.890 -1.768 1.00 91.56 72 GLN A O 1
ATOM 563 N N . GLY A 1 73 ? -15.735 3.191 -3.153 1.00 89.69 73 GLY A N 1
ATOM 564 C CA . GLY A 1 73 ? -15.620 4.338 -2.248 1.00 89.69 73 GLY A CA 1
ATOM 565 C C . GLY A 1 73 ? -14.391 4.282 -1.339 1.00 89.69 73 GLY A C 1
ATOM 566 O O . GLY A 1 73 ? -14.244 5.120 -0.452 1.00 89.69 73 GLY A O 1
ATOM 567 N N . GLY A 1 74 ? -13.511 3.307 -1.560 1.00 90.38 74 GLY A N 1
ATOM 568 C CA . GLY A 1 74 ? -12.262 3.151 -0.839 1.00 90.38 74 GLY A CA 1
ATOM 569 C C . GLY A 1 74 ? -11.232 4.232 -1.163 1.00 90.38 74 GLY A C 1
ATOM 570 O O . GLY A 1 74 ? -11.150 4.726 -2.289 1.00 90.38 74 GLY A O 1
ATOM 571 N N . GLN A 1 75 ? -10.414 4.587 -0.174 1.00 90.62 75 GLN A N 1
ATOM 572 C CA . GLN A 1 75 ? -9.364 5.597 -0.326 1.00 90.62 75 GLN A CA 1
ATOM 573 C C . GLN A 1 75 ? -8.011 4.965 -0.701 1.00 90.62 75 GLN A C 1
ATOM 575 O O . GLN A 1 75 ? -7.698 3.852 -0.267 1.00 90.62 75 GLN A O 1
ATOM 580 N N . ILE A 1 76 ? -7.206 5.683 -1.499 1.00 88.19 76 ILE A N 1
ATOM 581 C CA . ILE A 1 76 ? -5.879 5.236 -1.969 1.00 88.19 76 ILE A CA 1
ATOM 582 C C . ILE A 1 76 ? -4.844 6.372 -1.841 1.00 88.19 76 ILE A C 1
ATOM 584 O O . ILE A 1 76 ? -4.548 7.050 -2.825 1.00 88.19 76 ILE A O 1
ATOM 588 N N . PRO A 1 77 ? -4.335 6.671 -0.636 1.00 80.62 77 PRO A N 1
ATOM 589 C CA . PRO A 1 77 ? -3.270 7.644 -0.461 1.00 80.62 77 PRO A CA 1
ATOM 590 C C . PRO A 1 77 ? -1.926 7.062 -0.908 1.00 80.62 77 PRO A C 1
ATOM 592 O O . PRO A 1 77 ? -1.532 5.959 -0.519 1.00 80.62 77 PRO A O 1
ATOM 595 N N . GLY A 1 78 ? -1.207 7.850 -1.698 1.00 74.00 78 GLY A N 1
ATOM 596 C CA . GLY A 1 78 ? 0.194 7.619 -2.017 1.00 74.00 78 GLY A CA 1
ATOM 597 C C . GLY A 1 78 ? 1.109 8.227 -0.961 1.00 74.00 78 GLY A C 1
ATOM 598 O O . GLY A 1 78 ? 0.857 9.337 -0.483 1.00 74.00 78 GLY A O 1
ATOM 599 N N . ILE A 1 79 ? 2.186 7.525 -0.600 1.00 70.38 79 ILE A N 1
ATOM 600 C CA . ILE A 1 79 ? 3.256 8.094 0.229 1.00 70.38 79 ILE A CA 1
ATOM 601 C C . ILE A 1 79 ? 4.420 8.491 -0.679 1.00 70.38 79 ILE A C 1
ATOM 603 O O . ILE A 1 79 ? 4.964 7.670 -1.421 1.00 70.38 79 ILE A O 1
ATOM 607 N N . CYS A 1 80 ? 4.823 9.762 -0.592 1.00 68.44 80 CYS A N 1
ATOM 608 C CA . CYS A 1 80 ? 5.865 10.395 -1.404 1.00 68.44 80 CYS A CA 1
ATOM 609 C C . CYS A 1 80 ? 5.563 10.410 -2.918 1.00 68.44 80 CYS A C 1
ATOM 611 O O . CYS A 1 80 ? 5.177 11.452 -3.439 1.00 68.44 80 CYS A O 1
ATOM 613 N N . GLY A 1 81 ? 5.744 9.283 -3.616 1.00 48.94 81 GLY A N 1
ATOM 614 C CA . GLY A 1 81 ? 5.584 9.150 -5.073 1.00 48.94 81 GLY A CA 1
ATOM 615 C C . GLY A 1 81 ? 4.797 7.913 -5.521 1.00 48.94 81 GLY A C 1
ATOM 616 O O . GLY A 1 81 ? 4.896 7.538 -6.690 1.00 48.94 81 GLY A O 1
ATOM 617 N N . GLY A 1 82 ? 4.102 7.258 -4.584 1.00 52.78 82 GLY A N 1
ATOM 618 C CA . GLY A 1 82 ? 3.121 6.199 -4.849 1.00 52.78 82 GLY A CA 1
ATOM 619 C C . GLY A 1 82 ? 1.758 6.738 -5.257 1.00 52.78 82 GLY A C 1
ATOM 620 O O . GLY A 1 82 ? 1.487 7.928 -4.980 1.00 52.78 82 GLY A O 1
#

Secondary structure (DSSP, 8-state):
-EEE--TTB--SGGGHHHHT-TT---EEE-SSSPPPTT-SBEEBPPBSSHHHHHHHHHHTTHHHHHHHHHHTT-B-PBSTT-

Organism: NCBI:txid304077

Sequence (82 aa):
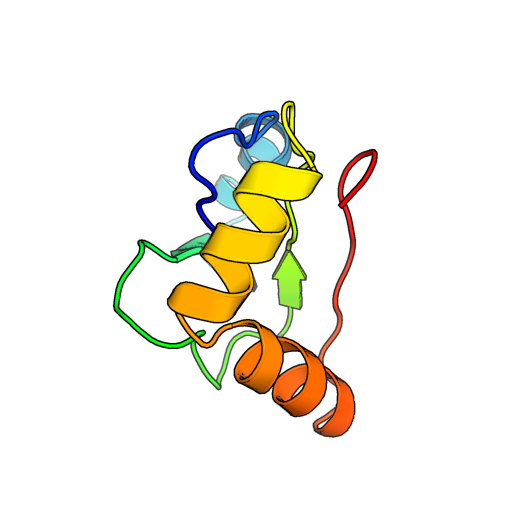MACLLLPHSANFDDLDPLKNEPEIEVVMVLPGPPVPRDAALIILPGSKSVVSDMKFLRREGWDIDIPAHHRQGGQIPGICGG

Radius of gyration: 12.03 Å; chains: 1; bounding box: 29×24×33 Å

InterPro domains:
  IPR011698 CobB/CobQ-like glutamine amidotransferase [PF07685] (2-82)
  IPR029062 Class I glutamine amidotransferase-like [G3DSA:3.40.50.880] (3-82)
  IPR029062 Class I glutamine amidotransferase-like [SSF52317] (2-82)

Foldseek 3Di:
DEEEDFPFFDDPVVCVVQVPDPVHDYHYDYQQDEDDLPDLEYEYGDGPDVVRRVVSCVVSVVVVVVVVCVVVVGYYDYDPHD

pLDDT: mean 88.83, std 8.63, range [48.94, 96.06]